Protein AF-A0A396L0U6-F1 (afdb_monomer_lite)

Structure (mmCIF, N/CA/C/O backbone):
data_AF-A0A396L0U6-F1
#
_entry.id   AF-A0A396L0U6-F1
#
loop_
_atom_site.group_PDB
_atom_site.id
_atom_site.type_symbol
_atom_site.label_atom_id
_atom_site.label_alt_id
_atom_site.label_comp_id
_atom_site.label_asym_id
_atom_site.label_entity_id
_atom_site.label_seq_id
_atom_site.pdbx_PDB_ins_code
_atom_site.Cartn_x
_atom_site.Cartn_y
_atom_site.Cartn_z
_atom_site.occupancy
_atom_site.B_iso_or_equiv
_atom_site.auth_seq_id
_atom_site.auth_comp_id
_at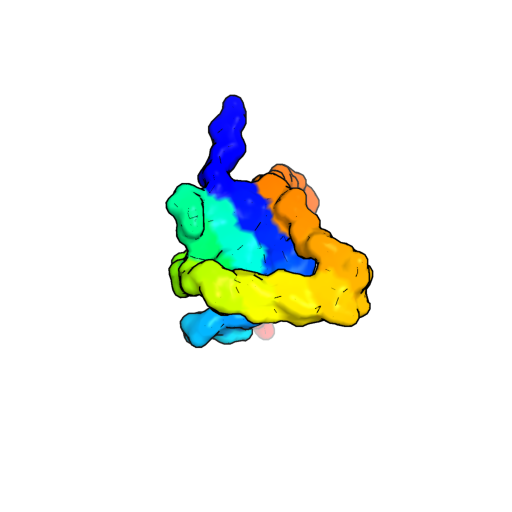om_site.auth_asym_id
_atom_site.auth_atom_id
_atom_site.pdbx_PDB_model_num
ATOM 1 N N . MET A 1 1 ? 1.969 15.111 -17.770 1.00 41.44 1 MET A N 1
ATOM 2 C CA . MET A 1 1 ? 2.712 14.321 -16.766 1.00 41.44 1 MET A CA 1
ATOM 3 C C . MET A 1 1 ? 1.728 13.334 -16.169 1.00 41.44 1 MET A C 1
ATOM 5 O O . MET A 1 1 ? 0.912 13.731 -15.354 1.00 41.44 1 MET A O 1
ATOM 9 N N . THR A 1 2 ? 1.694 12.105 -16.682 1.00 42.88 2 THR A N 1
ATOM 10 C CA . THR A 1 2 ? 0.790 11.061 -16.189 1.00 42.88 2 THR A CA 1
ATOM 11 C C . THR A 1 2 ? 1.269 10.634 -14.812 1.00 42.88 2 THR A C 1
ATOM 13 O O . THR A 1 2 ? 2.247 9.893 -14.692 1.00 42.88 2 THR A O 1
ATOM 16 N N . ASP A 1 3 ? 0.619 11.156 -13.777 1.00 55.00 3 ASP A N 1
ATOM 17 C CA . ASP A 1 3 ? 0.724 10.609 -12.433 1.00 55.00 3 ASP A CA 1
ATOM 18 C C . ASP A 1 3 ? 0.433 9.109 -12.557 1.00 55.00 3 ASP A C 1
ATOM 20 O O . ASP A 1 3 ? -0.575 8.716 -13.138 1.00 55.00 3 ASP A O 1
ATOM 24 N N . SER A 1 4 ? 1.372 8.259 -12.157 1.00 63.97 4 SER A N 1
ATOM 25 C CA . SER A 1 4 ? 1.436 6.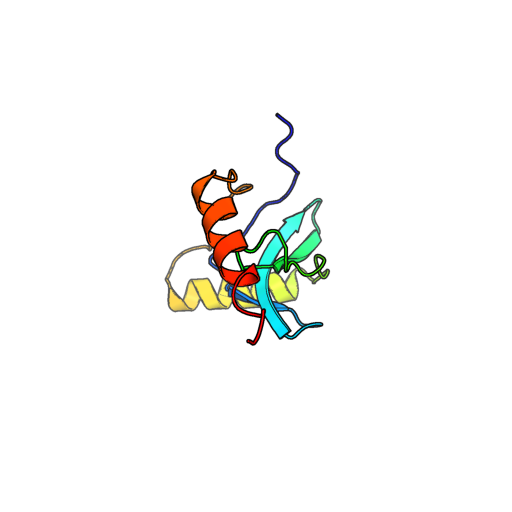839 -12.558 1.00 63.97 4 SER A CA 1
ATOM 26 C C . SER A 1 4 ? 0.289 5.931 -12.056 1.00 63.97 4 SER A C 1
ATOM 28 O O . SER A 1 4 ? 0.415 4.707 -12.073 1.00 63.97 4 SER A O 1
ATOM 30 N N . GLY A 1 5 ? -0.805 6.516 -11.561 1.00 82.88 5 GLY A N 1
ATOM 31 C CA . GLY A 1 5 ? -1.964 5.834 -10.984 1.00 82.88 5 GLY A CA 1
ATOM 32 C C . GLY A 1 5 ? -1.734 5.289 -9.572 1.00 82.88 5 GLY A C 1
ATOM 33 O O . GLY A 1 5 ? -2.662 4.753 -8.971 1.00 82.88 5 GLY A O 1
ATOM 34 N N . TRP A 1 6 ? -0.517 5.415 -9.036 1.00 89.81 6 TRP A N 1
ATOM 35 C CA . TRP A 1 6 ? -0.161 4.930 -7.707 1.00 89.81 6 TRP A CA 1
ATOM 36 C C . TRP A 1 6 ? -0.492 5.950 -6.613 1.00 89.81 6 TRP A C 1
ATOM 38 O O . TRP A 1 6 ? 0.001 7.076 -6.604 1.00 89.81 6 TRP A O 1
ATOM 48 N N . LEU A 1 7 ? -1.285 5.506 -5.642 1.00 92.12 7 LEU A N 1
ATOM 49 C CA . LEU A 1 7 ? -1.586 6.202 -4.397 1.00 92.12 7 LEU A CA 1
ATOM 50 C C . LEU A 1 7 ? -0.839 5.497 -3.265 1.00 92.12 7 LEU A C 1
ATOM 52 O O . LEU A 1 7 ? -1.199 4.387 -2.876 1.00 92.12 7 LEU A O 1
ATOM 56 N N . HIS A 1 8 ? 0.222 6.108 -2.748 1.00 92.69 8 HIS A N 1
ATOM 57 C CA . HIS A 1 8 ? 1.049 5.511 -1.702 1.00 92.69 8 HIS A CA 1
ATOM 58 C C . HIS A 1 8 ? 0.585 5.933 -0.308 1.00 92.69 8 HIS A C 1
ATOM 60 O O . HIS A 1 8 ? 0.468 7.124 -0.023 1.00 92.69 8 HIS A O 1
ATOM 66 N N . TYR A 1 9 ? 0.430 4.960 0.586 1.00 93.75 9 TYR A N 1
ATOM 67 C CA . TYR A 1 9 ? 0.162 5.157 2.008 1.00 93.75 9 TYR A CA 1
ATOM 68 C C . TYR A 1 9 ? 1.446 4.853 2.787 1.00 93.75 9 TYR A C 1
ATOM 70 O O . TYR A 1 9 ? 1.587 3.792 3.389 1.00 93.75 9 TYR A O 1
ATOM 78 N N . ARG A 1 10 ? 2.435 5.752 2.703 1.00 91.56 10 ARG A N 1
ATOM 79 C CA . ARG A 1 10 ? 3.793 5.516 3.238 1.00 91.56 10 ARG A CA 1
ATOM 80 C C . ARG A 1 10 ? 3.830 5.327 4.751 1.00 91.56 10 ARG A C 1
ATOM 82 O O . ARG A 1 10 ? 4.732 4.664 5.246 1.00 91.56 10 ARG A O 1
ATOM 89 N N . ASP A 1 11 ? 2.847 5.869 5.456 1.00 92.12 11 ASP A N 1
ATOM 90 C CA . ASP A 1 11 ? 2.721 5.702 6.901 1.00 92.12 11 ASP A CA 1
ATOM 91 C C . ASP A 1 11 ? 2.264 4.284 7.286 1.00 92.12 11 ASP A C 1
ATOM 93 O O . ASP A 1 11 ? 2.500 3.827 8.401 1.00 92.12 11 ASP A O 1
ATOM 97 N N . LEU A 1 12 ? 1.666 3.540 6.345 1.00 94.94 12 LEU A N 1
ATOM 98 C CA . LEU A 1 12 ? 1.282 2.141 6.535 1.00 94.94 12 LEU A CA 1
ATOM 99 C C . LEU A 1 12 ? 2.485 1.222 6.302 1.00 94.94 12 LEU A C 1
ATOM 101 O O . LEU A 1 12 ? 2.535 0.462 5.329 1.00 94.94 12 LEU A O 1
ATOM 105 N N . LYS A 1 13 ? 3.466 1.327 7.203 1.00 92.88 13 LYS A N 1
ATOM 106 C CA . LYS A 1 13 ? 4.682 0.508 7.216 1.00 92.88 13 LYS A CA 1
ATOM 107 C C . LYS A 1 13 ? 4.356 -0.953 7.516 1.00 92.88 13 LYS A C 1
ATOM 109 O O . LYS A 1 13 ? 3.513 -1.280 8.348 1.00 92.88 13 LYS A O 1
ATOM 114 N N . SER A 1 14 ? 5.039 -1.849 6.820 1.00 91.88 14 SER A N 1
ATOM 115 C CA . SER A 1 14 ? 4.818 -3.290 6.873 1.00 91.88 14 SER A CA 1
ATOM 116 C C . SER A 1 14 ? 6.062 -4.051 6.393 1.00 91.88 14 SER A C 1
ATOM 118 O O . SER A 1 14 ? 7.132 -3.480 6.174 1.00 91.88 14 SER A O 1
ATOM 120 N N . ARG A 1 15 ? 5.917 -5.365 6.204 1.00 93.06 15 ARG A N 1
ATOM 121 C CA . ARG A 1 15 ? 6.887 -6.193 5.486 1.00 93.06 15 ARG A CA 1
ATOM 122 C C . ARG A 1 15 ? 6.200 -6.901 4.333 1.00 93.06 15 ARG A C 1
ATOM 124 O O . ARG A 1 15 ? 5.089 -7.405 4.493 1.00 93.06 15 ARG A O 1
ATOM 131 N N . CYS A 1 16 ? 6.890 -7.000 3.200 1.00 93.00 16 CYS A N 1
ATOM 132 C CA . CYS A 1 16 ? 6.408 -7.755 2.054 1.00 93.00 16 CYS A CA 1
ATOM 133 C C . CYS A 1 16 ? 6.135 -9.211 2.476 1.00 93.00 16 CYS A C 1
ATOM 135 O O . CYS A 1 16 ? 7.037 -9.873 3.005 1.00 93.00 16 CYS A O 1
ATOM 137 N N . PRO A 1 17 ? 4.929 -9.757 2.243 1.00 92.69 17 PRO A N 1
ATOM 138 C CA . PRO A 1 17 ? 4.596 -11.106 2.693 1.00 92.69 17 PRO A CA 1
ATOM 139 C C . PRO A 1 17 ? 5.439 -12.180 1.990 1.00 92.69 17 PRO A C 1
ATOM 141 O O . PRO A 1 17 ? 5.628 -13.257 2.557 1.00 92.69 17 PRO A O 1
ATOM 144 N N . THR A 1 18 ? 5.994 -11.874 0.814 1.00 93.38 18 THR A N 1
ATOM 145 C CA . THR A 1 18 ? 6.809 -12.786 0.004 1.00 93.38 18 THR A CA 1
ATOM 146 C C . THR A 1 18 ? 8.287 -12.745 0.392 1.00 93.38 18 THR A C 1
ATOM 148 O O . THR A 1 18 ? 8.830 -13.760 0.811 1.00 93.38 18 THR A O 1
ATOM 151 N N . CYS A 1 19 ? 8.947 -11.585 0.297 1.00 91.75 19 CYS A N 1
ATOM 152 C CA . CYS A 1 19 ? 10.398 -11.478 0.518 1.00 91.75 19 CYS A CA 1
ATOM 153 C C . CYS A 1 19 ? 10.792 -10.967 1.913 1.00 91.75 19 CYS A C 1
ATOM 155 O O . CYS A 1 19 ? 11.979 -10.864 2.208 1.00 91.75 19 CYS A O 1
ATOM 157 N N . LYS A 1 20 ? 9.817 -10.622 2.765 1.00 92.00 20 LYS A N 1
ATOM 158 C CA . LYS A 1 20 ? 9.993 -10.118 4.144 1.00 92.00 20 LYS A CA 1
ATOM 159 C C . LYS A 1 20 ? 10.759 -8.794 4.285 1.00 92.00 20 LYS A C 1
ATOM 161 O O . LYS A 1 20 ? 10.964 -8.342 5.417 1.00 92.00 20 LYS A O 1
ATOM 166 N N . ARG A 1 21 ? 11.141 -8.155 3.174 1.00 90.44 21 ARG A N 1
ATOM 167 C CA . ARG A 1 21 ? 11.748 -6.815 3.146 1.00 90.44 21 ARG A CA 1
ATOM 168 C C . ARG A 1 21 ? 10.760 -5.735 3.605 1.00 90.44 21 ARG A C 1
ATOM 170 O O . ARG A 1 21 ? 9.549 -5.987 3.543 1.00 90.44 21 ARG A O 1
ATOM 177 N N . PRO A 1 22 ? 11.250 -4.576 4.080 1.00 91.88 22 PRO A N 1
ATOM 178 C CA . PRO A 1 22 ? 10.401 -3.431 4.392 1.00 91.88 22 PRO A CA 1
ATOM 179 C C . PRO A 1 22 ? 9.500 -3.061 3.214 1.00 91.88 22 PRO A C 1
ATOM 181 O O . PRO A 1 22 ? 9.929 -3.070 2.063 1.00 91.88 22 PRO A O 1
ATOM 184 N N . ALA A 1 23 ? 8.234 -2.789 3.509 1.00 94.25 23 ALA A N 1
ATOM 185 C CA . ALA A 1 23 ? 7.234 -2.460 2.505 1.00 94.25 23 ALA A CA 1
ATOM 186 C C . ALA A 1 23 ? 6.196 -1.486 3.066 1.00 94.25 23 ALA A C 1
ATOM 188 O O . ALA A 1 23 ? 5.939 -1.469 4.270 1.00 94.25 23 ALA A O 1
ATOM 189 N N . HIS A 1 24 ? 5.524 -0.741 2.197 1.00 94.56 24 HIS A N 1
ATOM 190 C CA . HIS A 1 24 ? 4.325 0.025 2.539 1.00 94.56 24 HIS A CA 1
ATOM 191 C C . HIS A 1 24 ? 3.172 -0.325 1.611 1.00 94.56 24 HIS A C 1
ATOM 193 O O . HIS A 1 24 ? 3.351 -0.947 0.560 1.00 94.56 24 HIS A O 1
ATOM 199 N N . ILE A 1 25 ? 1.961 0.062 2.006 1.00 95.38 25 ILE A N 1
ATOM 200 C CA . ILE A 1 25 ? 0.781 -0.179 1.177 1.00 95.38 25 ILE A CA 1
ATOM 201 C C . ILE A 1 25 ? 0.645 0.924 0.127 1.00 95.38 25 ILE A C 1
ATOM 203 O O . ILE A 1 25 ? 0.748 2.118 0.415 1.00 95.38 25 ILE A O 1
ATOM 207 N N . ALA A 1 26 ? 0.364 0.527 -1.108 1.00 94.75 26 ALA A N 1
ATOM 208 C CA . ALA A 1 26 ? -0.041 1.423 -2.179 1.00 94.75 26 ALA A CA 1
ATOM 209 C C . ALA A 1 26 ? -1.300 0.900 -2.872 1.00 94.75 26 ALA A C 1
ATOM 211 O O . ALA A 1 26 ? -1.580 -0.297 -2.861 1.00 94.75 26 ALA A O 1
ATOM 212 N N . LYS A 1 27 ? -2.058 1.799 -3.494 1.00 94.31 27 LYS A N 1
ATOM 213 C CA . LYS A 1 27 ? -3.227 1.473 -4.308 1.00 94.31 27 LYS A CA 1
ATOM 214 C C . LYS A 1 27 ? -2.985 1.895 -5.748 1.00 94.31 27 LYS A C 1
ATOM 216 O O . LYS A 1 27 ? -2.473 2.983 -5.991 1.00 94.31 27 LYS A O 1
ATOM 221 N N . ARG A 1 28 ? -3.391 1.051 -6.689 1.00 92.25 28 ARG A N 1
ATOM 222 C CA . ARG A 1 28 ? -3.421 1.359 -8.117 1.00 92.25 28 ARG A CA 1
ATOM 223 C C . ARG A 1 28 ? -4.599 0.655 -8.766 1.00 92.25 28 ARG A C 1
ATOM 225 O O . ARG A 1 28 ? -4.822 -0.525 -8.503 1.00 92.25 28 ARG A O 1
ATOM 232 N N . ASP A 1 29 ? -5.345 1.388 -9.588 1.00 90.81 29 ASP A N 1
ATOM 233 C CA . ASP A 1 29 ? -6.471 0.859 -10.368 1.00 90.81 29 ASP A CA 1
ATOM 234 C C . ASP A 1 29 ? -7.468 0.070 -9.492 1.00 90.81 29 ASP A C 1
ATOM 236 O O . ASP A 1 29 ? -7.865 -1.051 -9.794 1.00 90.81 29 ASP A O 1
ATOM 240 N N . GLY A 1 30 ? -7.800 0.618 -8.316 1.00 91.19 30 GLY A N 1
ATOM 241 C CA . GLY A 1 30 ? -8.706 -0.022 -7.353 1.00 91.19 30 GLY A CA 1
ATOM 242 C C . GLY A 1 30 ? -8.090 -1.142 -6.501 1.00 91.19 30 GLY A C 1
ATOM 243 O O . GLY A 1 30 ? -8.669 -1.486 -5.477 1.00 91.19 30 GLY A O 1
ATOM 244 N N . THR A 1 31 ? -6.909 -1.656 -6.853 1.00 94.44 31 THR A N 1
ATOM 245 C CA . THR A 1 31 ? -6.245 -2.784 -6.175 1.00 94.44 31 THR A CA 1
ATOM 246 C C . THR A 1 31 ? -5.160 -2.304 -5.211 1.00 94.44 31 THR A C 1
ATOM 248 O O . THR A 1 31 ? -4.448 -1.343 -5.506 1.00 94.44 31 THR A O 1
ATOM 251 N N . PHE A 1 32 ? -5.004 -2.981 -4.071 1.00 95.88 32 PHE A N 1
ATOM 252 C CA . PHE A 1 32 ? -3.953 -2.692 -3.093 1.00 95.88 32 PHE A CA 1
ATOM 253 C C . PHE A 1 32 ? -2.732 -3.590 -3.288 1.00 95.88 32 PHE A C 1
ATOM 255 O O . PHE A 1 32 ? -2.839 -4.734 -3.734 1.00 95.88 32 PHE A O 1
ATOM 262 N N . TYR A 1 33 ? -1.565 -3.072 -2.921 1.00 95.88 33 TYR A N 1
ATOM 263 C CA . TYR A 1 33 ? -0.282 -3.741 -3.065 1.00 95.88 33 TYR A CA 1
ATOM 264 C C . TYR A 1 33 ? 0.625 -3.443 -1.875 1.00 95.88 33 TYR A C 1
ATOM 266 O O . TYR A 1 33 ? 0.633 -2.321 -1.373 1.00 95.88 33 TYR A O 1
ATOM 274 N N . PHE A 1 34 ? 1.450 -4.414 -1.495 1.00 95.31 34 PHE A N 1
ATOM 275 C CA . PHE A 1 34 ? 2.691 -4.162 -0.773 1.00 95.31 34 PHE A CA 1
ATOM 276 C C . PHE A 1 34 ? 3.759 -3.758 -1.786 1.00 95.31 34 PHE A C 1
ATOM 278 O O . PHE A 1 34 ? 4.058 -4.521 -2.711 1.00 95.31 34 PHE A O 1
ATOM 285 N N . VAL A 1 35 ? 4.318 -2.566 -1.627 1.00 92.94 35 VAL A N 1
ATOM 286 C CA . VAL A 1 35 ? 5.389 -2.030 -2.470 1.00 92.94 35 VAL A CA 1
ATOM 287 C C . VAL A 1 35 ? 6.622 -1.759 -1.627 1.00 92.94 35 VAL A C 1
ATOM 289 O O . VAL A 1 35 ? 6.512 -1.591 -0.415 1.00 92.94 35 VAL A O 1
ATOM 292 N N . ASP A 1 36 ? 7.777 -1.731 -2.280 1.00 90.06 36 ASP A N 1
ATOM 293 C CA . ASP A 1 36 ? 9.044 -1.516 -1.595 1.00 90.06 36 ASP A CA 1
ATOM 294 C C . ASP A 1 36 ? 9.065 -0.160 -0.884 1.00 90.06 36 ASP A C 1
ATOM 296 O O . ASP A 1 36 ? 8.708 0.868 -1.474 1.00 90.06 36 ASP A O 1
ATOM 300 N N . ASP A 1 37 ? 9.458 -0.186 0.385 1.00 85.62 37 ASP A N 1
ATOM 301 C CA . ASP A 1 37 ? 9.557 1.001 1.232 1.00 85.62 37 ASP A CA 1
ATOM 302 C C . ASP A 1 37 ? 10.982 1.564 1.265 1.00 85.62 37 ASP A C 1
ATOM 304 O O . ASP A 1 37 ? 11.184 2.730 1.615 1.00 85.62 37 ASP A O 1
ATOM 308 N N . GLU A 1 38 ? 11.977 0.765 0.861 1.00 74.50 38 GLU A N 1
ATOM 309 C CA . GLU A 1 38 ? 13.352 1.223 0.764 1.00 74.50 38 GLU A CA 1
ATOM 310 C C . GLU A 1 38 ? 13.564 2.011 -0.524 1.00 74.50 38 GLU A C 1
ATOM 312 O O . GLU A 1 38 ? 13.246 1.603 -1.646 1.00 74.50 38 GLU A O 1
ATOM 317 N N . TYR A 1 39 ? 14.176 3.180 -0.364 1.00 65.38 39 TYR A N 1
ATOM 318 C CA . TYR A 1 39 ? 14.537 4.033 -1.479 1.00 65.38 39 TYR A CA 1
ATOM 319 C C . TYR A 1 39 ? 15.861 3.588 -2.103 1.00 65.38 39 TYR A C 1
ATOM 321 O O . TYR A 1 39 ? 16.808 4.355 -2.233 1.00 65.38 39 TYR A O 1
ATOM 329 N N . ASN A 1 40 ? 15.941 2.321 -2.489 1.00 65.69 40 ASN A N 1
ATOM 330 C CA . ASN A 1 40 ? 17.050 1.813 -3.272 1.00 65.69 40 ASN A CA 1
ATOM 331 C C . ASN A 1 40 ? 16.549 1.549 -4.699 1.00 65.69 40 ASN A C 1
ATOM 333 O O . ASN A 1 40 ? 15.715 0.667 -4.900 1.00 65.69 40 ASN A O 1
ATOM 337 N N . PRO A 1 41 ? 16.993 2.305 -5.720 1.00 64.25 41 PRO A N 1
ATOM 338 C CA . PRO A 1 41 ? 16.580 2.043 -7.097 1.00 64.25 41 PRO A CA 1
ATOM 339 C C . PRO A 1 41 ? 17.074 0.686 -7.627 1.00 64.25 41 PRO A C 1
ATOM 341 O O . PRO A 1 41 ? 16.485 0.172 -8.574 1.00 64.25 41 PRO A O 1
ATOM 344 N N . PHE A 1 42 ? 18.096 0.093 -7.006 1.00 64.62 42 PHE A N 1
ATOM 345 C CA . PHE A 1 42 ? 18.735 -1.151 -7.442 1.00 64.62 42 PHE A CA 1
ATOM 346 C C . PHE A 1 42 ? 18.213 -2.398 -6.724 1.00 64.62 42 PHE A C 1
ATOM 348 O O . PHE A 1 42 ? 18.381 -3.511 -7.216 1.00 64.62 42 PHE A O 1
ATOM 355 N N . VAL A 1 43 ? 17.569 -2.232 -5.568 1.00 65.94 43 VAL A N 1
ATOM 356 C CA . VAL A 1 43 ? 17.101 -3.343 -4.729 1.00 65.94 43 VAL A CA 1
ATOM 357 C C . VAL A 1 43 ? 15.622 -3.136 -4.432 1.00 65.94 43 VAL A C 1
ATOM 359 O O . VAL A 1 43 ? 15.251 -2.794 -3.319 1.00 65.94 43 VAL A O 1
ATOM 362 N N . ARG A 1 44 ? 14.777 -3.320 -5.457 1.00 79.25 44 ARG A N 1
ATOM 363 C CA . ARG A 1 44 ? 13.314 -3.241 -5.329 1.00 79.25 44 ARG A CA 1
ATOM 364 C C . ARG A 1 44 ? 12.670 -4.610 -5.459 1.00 79.25 44 ARG A C 1
ATOM 366 O O . ARG A 1 44 ? 13.027 -5.379 -6.352 1.00 79.25 44 ARG A O 1
ATOM 373 N N . HIS A 1 45 ? 11.685 -4.911 -4.621 1.00 86.31 45 HIS A N 1
ATOM 374 C CA . HIS A 1 45 ? 10.784 -6.033 -4.865 1.00 86.31 45 HIS A CA 1
ATOM 375 C C . HIS A 1 45 ? 9.610 -5.632 -5.772 1.00 86.31 45 HIS A C 1
ATOM 377 O O . HIS A 1 45 ? 9.164 -4.484 -5.792 1.00 86.31 45 HIS A O 1
ATOM 383 N N . ALA A 1 46 ? 9.084 -6.602 -6.526 1.00 89.81 46 ALA A N 1
ATOM 384 C CA . ALA A 1 46 ? 7.879 -6.392 -7.324 1.00 89.81 46 ALA A CA 1
ATOM 385 C C . ALA A 1 46 ? 6.664 -6.116 -6.410 1.00 89.81 46 ALA A C 1
ATOM 387 O O . ALA A 1 46 ? 6.589 -6.705 -5.324 1.00 89.81 46 ALA A O 1
ATOM 388 N N . PRO A 1 47 ? 5.703 -5.265 -6.822 1.00 92.38 47 PRO A N 1
ATOM 389 C CA . PRO A 1 47 ? 4.468 -5.055 -6.072 1.00 92.38 47 PRO A CA 1
ATOM 390 C C . PRO A 1 47 ? 3.723 -6.372 -5.840 1.00 92.38 47 PRO A C 1
ATOM 392 O O . PRO A 1 47 ? 3.447 -7.109 -6.787 1.00 92.38 47 PRO A O 1
ATOM 395 N N . VAL A 1 48 ? 3.355 -6.652 -4.592 1.00 95.75 48 VAL A N 1
ATOM 396 C CA . VAL A 1 48 ? 2.607 -7.863 -4.229 1.00 95.75 48 VAL A CA 1
ATOM 397 C C . VAL A 1 48 ? 1.161 -7.488 -3.948 1.00 95.75 48 VAL A C 1
ATOM 399 O O . VAL A 1 48 ? 0.903 -6.701 -3.041 1.00 95.75 48 VAL A O 1
ATOM 402 N N . LYS A 1 49 ? 0.221 -8.035 -4.726 1.00 96.69 49 LYS A N 1
ATOM 403 C CA . LYS A 1 49 ? -1.218 -7.772 -4.564 1.00 96.69 49 LYS A CA 1
ATOM 404 C C . LYS A 1 49 ? -1.697 -8.140 -3.163 1.00 96.69 49 LYS A C 1
ATOM 406 O O . LYS A 1 49 ? -1.269 -9.141 -2.595 1.00 96.69 49 LYS A O 1
ATOM 411 N N . THR A 1 50 ? -2.625 -7.349 -2.645 1.00 95.44 50 THR A N 1
ATOM 412 C CA . THR A 1 50 ? -3.307 -7.605 -1.379 1.00 95.44 50 THR A CA 1
ATOM 413 C C . THR A 1 50 ? -4.776 -7.190 -1.449 1.00 95.44 50 THR A C 1
ATOM 415 O O . THR A 1 50 ? -5.216 -6.570 -2.421 1.00 95.44 50 THR A O 1
ATOM 418 N N . THR A 1 51 ? -5.550 -7.566 -0.434 1.00 95.81 51 THR A N 1
ATOM 419 C CA . THR A 1 51 ? -6.987 -7.288 -0.350 1.00 95.81 51 THR A CA 1
ATOM 420 C C . THR A 1 51 ? -7.266 -5.962 0.357 1.00 95.81 51 THR A C 1
ATOM 422 O O . THR A 1 51 ? -6.431 -5.423 1.089 1.00 95.81 51 THR A O 1
ATOM 425 N N . GLU A 1 52 ? -8.476 -5.433 0.163 1.00 96.25 52 GLU A N 1
ATOM 426 C CA . GLU A 1 52 ? -8.941 -4.255 0.899 1.00 96.25 52 GLU A CA 1
ATOM 427 C C . GLU A 1 52 ? -9.015 -4.512 2.413 1.00 96.25 52 GLU A C 1
ATOM 429 O O . GLU A 1 52 ? -8.728 -3.616 3.201 1.00 96.25 52 GLU A O 1
ATOM 434 N N . GLU A 1 53 ? -9.343 -5.732 2.841 1.00 97.19 53 GLU A N 1
ATOM 435 C CA . GLU A 1 53 ? -9.397 -6.102 4.261 1.00 97.19 53 GLU A CA 1
ATOM 436 C C . GLU A 1 53 ? -8.030 -5.967 4.933 1.00 97.19 53 GLU A C 1
ATOM 438 O O . GLU A 1 53 ? -7.925 -5.410 6.026 1.00 97.19 53 GLU A O 1
ATOM 443 N N . VAL A 1 54 ? -6.968 -6.405 4.248 1.00 95.75 54 VAL A N 1
ATOM 444 C CA . VAL A 1 54 ? -5.594 -6.228 4.726 1.00 95.75 54 VAL A CA 1
ATOM 445 C C . VAL A 1 54 ? -5.251 -4.743 4.797 1.00 95.75 54 VAL A C 1
ATOM 447 O O . VAL A 1 54 ? -4.738 -4.290 5.815 1.00 95.75 54 VAL A O 1
ATOM 450 N N . PHE A 1 55 ? -5.591 -3.949 3.777 1.00 95.94 55 PHE A N 1
ATOM 451 C CA . PHE A 1 55 ? -5.418 -2.494 3.852 1.00 95.94 55 PHE A CA 1
ATOM 452 C C . PHE A 1 55 ? -6.146 -1.887 5.063 1.00 95.94 55 PHE A C 1
ATOM 454 O O . PHE A 1 55 ? -5.539 -1.135 5.827 1.00 95.94 55 PHE A O 1
ATOM 461 N N . ARG A 1 56 ? -7.416 -2.248 5.286 1.00 96.69 56 ARG A N 1
ATOM 462 C CA . ARG A 1 56 ? -8.215 -1.768 6.423 1.00 96.69 56 ARG A CA 1
ATOM 463 C C . ARG A 1 56 ? -7.599 -2.170 7.757 1.00 96.69 56 ARG A C 1
ATOM 465 O O . ARG A 1 56 ? -7.625 -1.365 8.680 1.00 96.69 56 ARG A O 1
ATOM 472 N N . PHE A 1 57 ? -7.012 -3.362 7.868 1.00 96.81 57 PHE A N 1
ATOM 473 C CA . PHE A 1 57 ? -6.291 -3.777 9.072 1.00 96.81 57 PHE A CA 1
ATOM 474 C C . PHE A 1 57 ? -5.161 -2.795 9.418 1.00 96.81 57 PHE A C 1
ATOM 476 O O . PHE A 1 57 ? -5.116 -2.288 10.541 1.00 96.81 57 PHE A O 1
ATOM 483 N N . PHE A 1 58 ? -4.309 -2.457 8.445 1.00 96.31 58 PHE A N 1
ATOM 484 C CA . PHE A 1 58 ? -3.219 -1.496 8.645 1.00 96.31 58 PHE A CA 1
ATOM 485 C C . PHE A 1 58 ? -3.732 -0.074 8.893 1.00 96.31 58 PHE A C 1
ATOM 487 O O . PHE A 1 58 ? -3.289 0.572 9.839 1.00 96.31 58 PHE A O 1
ATOM 494 N N . ALA A 1 59 ? -4.702 0.399 8.107 1.00 96.69 59 ALA A N 1
ATOM 495 C CA . ALA A 1 59 ? -5.283 1.729 8.281 1.00 96.69 59 ALA A CA 1
ATOM 496 C C . ALA A 1 59 ? -5.952 1.885 9.657 1.00 96.69 59 ALA A C 1
ATOM 498 O O . ALA A 1 59 ? -5.771 2.893 10.330 1.00 96.69 59 ALA A O 1
ATOM 499 N N . ASN A 1 60 ? -6.675 0.867 10.130 1.00 97.38 60 ASN A N 1
ATOM 500 C CA . ASN A 1 60 ? -7.263 0.855 11.471 1.00 97.38 60 ASN A CA 1
ATOM 501 C C . ASN A 1 60 ? -6.197 0.809 12.568 1.00 97.38 60 ASN A C 1
ATOM 503 O O . ASN A 1 60 ? -6.381 1.421 13.617 1.00 97.38 60 ASN A O 1
ATOM 507 N N . GLY A 1 61 ? -5.101 0.074 12.354 1.00 96.50 61 GLY A N 1
ATOM 508 C CA . GLY A 1 61 ? -3.931 0.102 13.232 1.00 96.50 61 GLY A CA 1
ATOM 509 C C . GLY A 1 61 ? -3.37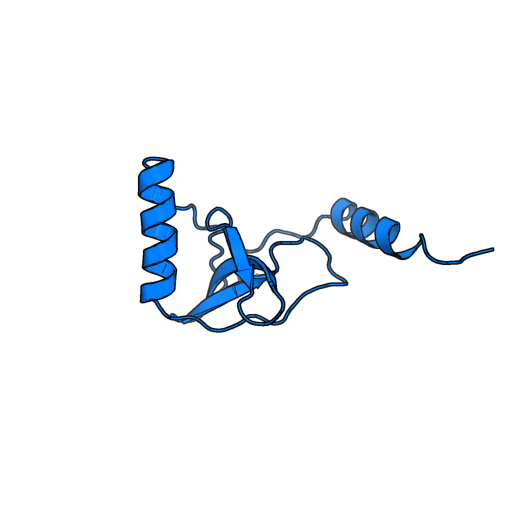9 1.517 13.373 1.00 96.50 61 GLY A C 1
ATOM 510 O O . GLY A 1 61 ? -3.379 2.057 14.474 1.00 96.50 61 GLY A O 1
ATOM 511 N N . TYR A 1 62 ? -3.048 2.145 12.245 1.00 96.75 62 TYR A N 1
ATOM 512 C CA . TYR A 1 62 ? -2.522 3.506 12.190 1.00 96.75 62 TYR A CA 1
ATOM 513 C C . TYR A 1 62 ? -3.453 4.525 12.860 1.00 96.75 62 TYR A C 1
ATOM 515 O O . TYR A 1 62 ? -3.019 5.314 13.692 1.00 96.75 62 TYR A O 1
ATOM 523 N N . ARG A 1 63 ? -4.761 4.473 12.576 1.00 96.88 63 ARG A N 1
ATOM 524 C CA . ARG A 1 63 ? -5.745 5.381 13.191 1.00 96.88 63 ARG A CA 1
ATOM 525 C C . ARG A 1 63 ? -5.824 5.244 14.703 1.00 96.88 63 ARG A C 1
ATOM 527 O O . ARG A 1 63 ? -5.978 6.246 15.391 1.00 96.88 63 ARG A O 1
ATOM 534 N N . ARG A 1 64 ? -5.735 4.017 15.222 1.00 97.31 64 ARG A N 1
ATOM 535 C CA . ARG A 1 64 ? -5.733 3.775 16.671 1.00 97.31 64 ARG A CA 1
ATOM 536 C C . ARG A 1 64 ? -4.474 4.319 17.336 1.00 97.31 64 ARG A C 1
ATOM 538 O O . ARG A 1 64 ? -4.565 4.809 18.452 1.00 97.31 64 ARG A O 1
ATOM 545 N N . GLU A 1 65 ? -3.334 4.234 16.659 1.00 97.31 65 GLU A N 1
ATOM 546 C CA . GLU A 1 65 ? -2.047 4.695 17.186 1.00 97.31 65 GLU A CA 1
ATOM 547 C C . GLU A 1 65 ? -1.874 6.217 17.081 1.00 97.31 65 GLU A C 1
ATOM 549 O O . GLU A 1 65 ? -1.390 6.852 18.014 1.00 97.31 65 GLU A O 1
ATOM 554 N N . HIS A 1 66 ? -2.306 6.819 15.971 1.00 96.06 66 HIS A N 1
ATOM 555 C CA . HIS A 1 66 ? -2.001 8.213 15.636 1.00 96.06 66 HIS A CA 1
ATOM 556 C C . HIS A 1 66 ? -3.217 9.147 15.638 1.00 96.06 66 HIS A C 1
ATOM 558 O O . HIS A 1 66 ? -3.066 10.344 15.398 1.00 96.06 66 HIS A O 1
ATOM 564 N N . GLY A 1 67 ? -4.432 8.632 15.853 1.00 96.50 67 GLY A N 1
ATOM 565 C CA . GLY A 1 67 ? -5.665 9.428 15.897 1.00 96.50 67 GLY A CA 1
ATOM 566 C C . GLY A 1 67 ? -6.053 10.096 14.572 1.00 96.50 67 GLY A C 1
ATOM 567 O O . GLY A 1 67 ? -6.932 10.954 14.555 1.00 96.50 67 GLY A O 1
ATOM 568 N N . THR A 1 68 ? -5.402 9.737 13.462 1.00 95.19 68 THR A N 1
ATOM 569 C CA . THR A 1 68 ? -5.577 10.370 12.146 1.00 95.19 68 THR A CA 1
ATOM 570 C C . THR A 1 68 ? -5.553 9.336 11.024 1.00 95.19 68 THR A C 1
ATOM 572 O O . THR A 1 68 ? -5.033 8.233 11.187 1.00 95.19 68 THR A O 1
ATOM 575 N N . GLU A 1 69 ? -6.146 9.680 9.878 1.00 94.31 69 GLU A N 1
ATOM 576 C CA . GLU A 1 69 ? -6.108 8.848 8.670 1.00 94.31 69 GLU A CA 1
ATOM 577 C C . GLU A 1 69 ? -4.692 8.813 8.064 1.00 94.31 69 GLU A C 1
ATOM 579 O O . GLU A 1 69 ? -4.016 9.847 8.044 1.00 94.31 69 GLU A O 1
ATOM 584 N N . PRO A 1 70 ? -4.243 7.668 7.513 1.00 93.19 70 PRO A N 1
ATOM 585 C CA . PRO A 1 70 ? -2.950 7.586 6.844 1.00 93.19 70 PRO A CA 1
ATOM 586 C C . PRO A 1 70 ? -2.921 8.489 5.612 1.00 93.19 70 PRO A C 1
ATOM 588 O O . PRO A 1 70 ? -3.849 8.499 4.794 1.00 93.19 70 PRO A O 1
ATOM 591 N N . LYS A 1 71 ? -1.825 9.229 5.437 1.00 92.88 71 LYS A N 1
ATOM 592 C CA . LYS A 1 71 ? -1.727 10.201 4.354 1.00 92.88 71 LYS A CA 1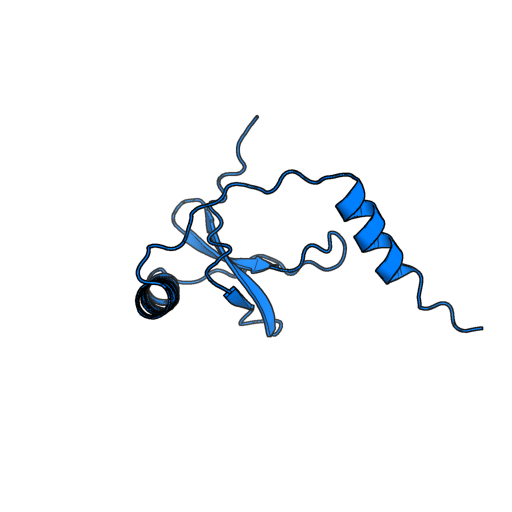
ATOM 593 C C . LYS A 1 71 ? -1.527 9.502 3.012 1.00 92.88 71 LYS A C 1
ATOM 595 O O . LYS A 1 71 ? -0.585 8.731 2.817 1.00 92.88 71 LYS A O 1
ATOM 600 N N . VAL A 1 72 ? -2.375 9.842 2.043 1.00 90.81 72 VAL A N 1
ATOM 601 C CA . VAL A 1 72 ? -2.133 9.491 0.641 1.00 90.81 72 VAL A CA 1
ATOM 602 C C . VAL A 1 72 ? -1.060 10.413 0.086 1.00 90.81 72 VAL A C 1
ATOM 604 O O . VAL A 1 72 ? -1.125 11.637 0.199 1.00 90.81 72 VAL A O 1
ATOM 607 N N . THR A 1 73 ? -0.065 9.813 -0.541 1.00 84.75 73 THR A N 1
ATOM 608 C CA . THR A 1 73 ? 1.053 10.505 -1.163 1.00 84.75 73 THR A CA 1
ATOM 609 C C . THR A 1 73 ? 1.215 10.004 -2.593 1.00 84.75 73 THR A C 1
ATOM 611 O O . THR A 1 73 ? 1.019 8.821 -2.869 1.00 84.75 73 THR A O 1
ATOM 614 N N . GLY A 1 74 ? 1.558 10.897 -3.519 1.00 76.19 74 GLY A N 1
ATOM 615 C CA . GLY A 1 74 ? 1.837 10.514 -4.902 1.00 76.19 74 GLY A CA 1
ATOM 616 C C . GLY A 1 74 ? 3.180 9.797 -5.046 1.00 76.19 74 GLY A C 1
ATOM 617 O O . GLY A 1 74 ? 3.860 9.451 -4.063 1.00 76.19 74 GLY A O 1
ATOM 618 N N . ASN A 1 75 ? 3.610 9.620 -6.289 1.00 73.44 75 ASN A N 1
ATOM 619 C CA . ASN A 1 75 ? 4.987 9.226 -6.551 1.00 73.44 75 ASN A CA 1
ATOM 620 C C . ASN A 1 75 ? 5.954 10.239 -5.943 1.00 73.44 75 ASN A C 1
ATOM 622 O O . ASN A 1 75 ? 5.805 11.448 -6.114 1.00 73.44 75 ASN A O 1
ATOM 626 N N . ARG A 1 76 ? 6.990 9.741 -5.263 1.00 66.81 76 ARG A N 1
ATOM 627 C CA . ARG A 1 76 ? 8.103 10.602 -4.866 1.00 66.81 76 ARG A CA 1
ATOM 628 C C . ARG A 1 76 ? 8.891 10.944 -6.130 1.00 66.81 76 ARG A C 1
ATOM 630 O O . ARG A 1 76 ? 9.219 10.050 -6.909 1.00 66.81 76 ARG A O 1
ATOM 637 N N . LYS A 1 77 ? 9.185 12.228 -6.337 1.00 67.19 77 LYS A N 1
ATOM 638 C CA . LYS A 1 77 ? 10.103 12.665 -7.391 1.00 67.19 77 LYS A CA 1
ATOM 639 C C . LYS A 1 77 ? 11.515 12.232 -6.990 1.00 67.19 77 LYS A C 1
ATOM 641 O O . LYS A 1 77 ? 11.956 12.585 -5.899 1.00 67.19 77 LYS A O 1
ATOM 646 N N . LEU A 1 78 ? 12.180 11.458 -7.847 1.00 62.19 78 LEU A N 1
ATOM 647 C CA . LEU A 1 78 ? 13.580 11.085 -7.649 1.00 62.19 78 LEU A CA 1
ATOM 648 C C . LEU A 1 78 ? 14.458 12.333 -7.666 1.00 62.19 78 LEU A C 1
ATOM 650 O O . LEU A 1 78 ? 14.448 13.068 -8.651 1.00 62.19 78 LEU A O 1
ATOM 654 N N . LEU A 1 79 ? 15.161 12.585 -6.560 1.00 67.50 79 LEU A N 1
ATOM 655 C CA . LEU A 1 79 ? 16.192 13.614 -6.478 1.00 67.50 79 LEU A CA 1
ATOM 656 C C . LEU A 1 79 ? 17.552 12.969 -6.765 1.00 67.50 79 LEU A C 1
ATOM 658 O O . LEU A 1 79 ? 17.779 11.809 -6.423 1.00 67.50 79 LEU A O 1
ATOM 662 N N . GLU A 1 80 ? 18.470 13.720 -7.373 1.00 66.50 80 GLU A N 1
ATOM 663 C CA . GLU A 1 80 ? 19.819 13.234 -7.711 1.00 66.50 80 GLU A CA 1
ATOM 664 C C . GLU A 1 80 ? 20.583 12.721 -6.482 1.00 66.50 80 GLU A C 1
ATOM 666 O O . GLU A 1 80 ? 21.293 11.720 -6.561 1.00 66.50 80 GLU A O 1
ATOM 671 N N . SER A 1 81 ? 20.371 13.345 -5.319 1.00 65.88 81 SER A N 1
ATOM 672 C CA . SER A 1 81 ? 20.965 12.919 -4.049 1.00 65.88 81 SER A CA 1
ATOM 673 C C . SER A 1 81 ? 20.562 11.501 -3.644 1.00 65.88 81 SER A C 1
ATOM 675 O O . SER A 1 81 ? 21.378 10.765 -3.090 1.00 65.88 81 SER A O 1
ATOM 677 N N . ASP A 1 82 ? 19.331 11.086 -3.948 1.00 62.03 82 ASP A N 1
ATOM 678 C CA . ASP A 1 82 ? 18.884 9.744 -3.610 1.00 62.03 82 ASP A CA 1
ATOM 679 C C . ASP A 1 82 ? 19.555 8.673 -4.501 1.00 62.03 82 ASP A C 1
ATOM 681 O O . ASP A 1 82 ? 19.799 7.549 -4.061 1.00 62.03 82 ASP A O 1
ATOM 685 N N . ILE A 1 83 ? 19.859 9.017 -5.760 1.00 63.62 83 ILE A N 1
ATOM 686 C CA . ILE A 1 83 ? 20.557 8.129 -6.704 1.00 63.62 83 ILE A CA 1
ATOM 687 C C . ILE A 1 83 ? 21.999 7.922 -6.232 1.00 63.62 83 ILE A C 1
ATOM 689 O O . ILE A 1 83 ? 22.468 6.788 -6.140 1.00 63.62 83 ILE A O 1
ATOM 693 N N . LEU A 1 84 ? 22.673 9.017 -5.869 1.00 65.06 84 LEU A N 1
ATOM 694 C CA . LEU A 1 84 ? 24.055 8.998 -5.390 1.00 65.06 84 LEU A CA 1
ATOM 695 C C . LEU A 1 84 ? 24.198 8.243 -4.057 1.00 65.06 84 LEU A C 1
ATOM 697 O O . LEU A 1 84 ? 25.141 7.471 -3.887 1.00 65.06 84 LEU A O 1
ATOM 701 N N . SER A 1 85 ? 23.238 8.393 -3.137 1.00 60.78 85 SER A N 1
ATOM 702 C CA . SER A 1 85 ? 23.228 7.647 -1.870 1.00 60.78 85 SER A CA 1
ATOM 703 C C . SER A 1 85 ? 23.017 6.140 -2.080 1.00 60.78 85 SER A C 1
ATOM 705 O O . SER A 1 85 ? 23.672 5.333 -1.420 1.00 60.78 85 SER A O 1
ATOM 707 N N . GLY A 1 86 ? 22.183 5.748 -3.051 1.00 57.56 86 GLY A N 1
ATOM 708 C CA . GLY A 1 86 ? 21.991 4.343 -3.420 1.00 57.56 86 GLY A CA 1
ATOM 709 C C . GLY A 1 86 ? 23.236 3.690 -4.032 1.00 57.56 86 GLY A C 1
ATOM 710 O O . GLY A 1 86 ? 23.485 2.515 -3.780 1.00 57.56 86 GLY A O 1
ATOM 711 N N . MET A 1 87 ? 24.046 4.441 -4.789 1.00 54.62 87 MET A N 1
ATOM 712 C CA . MET A 1 87 ? 25.294 3.947 -5.393 1.00 54.62 87 MET A CA 1
ATOM 713 C C . MET A 1 87 ? 26.416 3.733 -4.366 1.00 54.62 87 MET A C 1
ATOM 715 O O . MET A 1 87 ? 27.184 2.779 -4.494 1.00 54.62 87 MET A O 1
ATOM 719 N N . GLY A 1 88 ? 26.483 4.559 -3.314 1.00 52.28 88 GLY A N 1
ATOM 720 C CA . GLY A 1 88 ? 27.460 4.396 -2.229 1.00 52.28 88 GLY A CA 1
ATOM 721 C C . GLY A 1 88 ? 27.337 3.057 -1.486 1.00 52.28 88 GLY A C 1
ATOM 722 O O . GLY A 1 88 ? 28.340 2.511 -1.035 1.00 52.28 88 GLY A O 1
ATOM 723 N N . ALA A 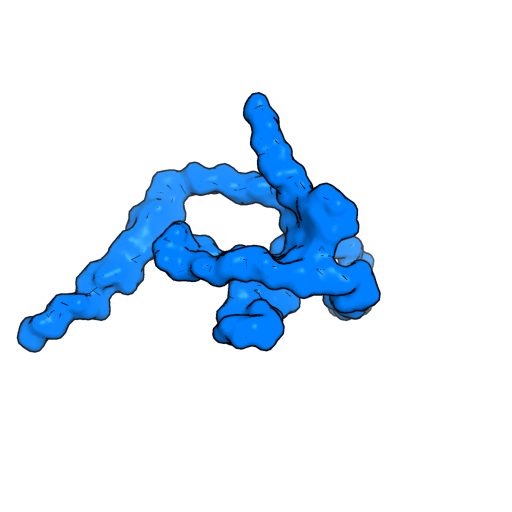1 89 ? 26.133 2.478 -1.434 1.00 49.81 89 ALA A N 1
ATOM 724 C CA . ALA A 1 89 ? 25.890 1.163 -0.837 1.00 49.81 89 ALA A CA 1
ATOM 725 C C . ALA A 1 89 ? 26.342 -0.018 -1.722 1.00 49.81 89 ALA A C 1
ATOM 727 O O . ALA A 1 89 ? 26.517 -1.124 -1.216 1.00 49.81 89 ALA A O 1
ATOM 728 N N . VAL A 1 90 ? 26.543 0.195 -3.030 1.00 47.91 90 VAL A N 1
ATOM 729 C CA . VAL A 1 90 ? 26.972 -0.857 -3.975 1.00 47.91 90 VAL A CA 1
ATOM 730 C C . VAL A 1 90 ? 28.501 -0.972 -4.034 1.00 47.91 90 VAL A C 1
ATOM 732 O O . VAL A 1 90 ? 29.026 -2.020 -4.396 1.00 47.91 90 VAL A O 1
ATOM 735 N N . SER A 1 91 ? 29.237 0.070 -3.630 1.00 42.75 91 SER A N 1
ATOM 736 C CA . SER A 1 91 ? 30.700 0.119 -3.776 1.00 42.75 91 SER A CA 1
ATOM 737 C C . SER A 1 91 ? 31.492 -0.523 -2.626 1.00 42.75 91 SER A C 1
ATOM 739 O O . SER A 1 91 ? 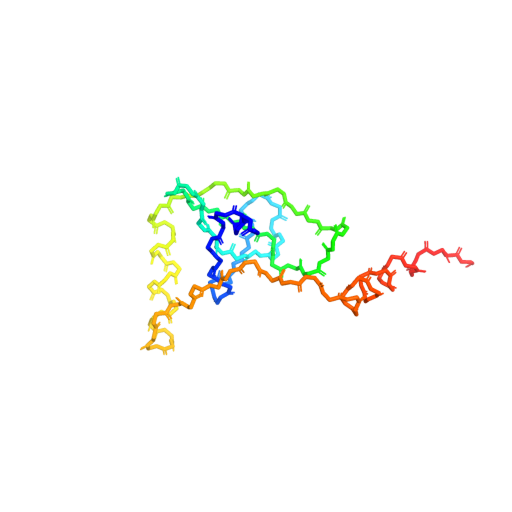32.718 -0.567 -2.693 1.00 42.75 91 SER A O 1
ATOM 741 N N . ALA A 1 92 ? 30.832 -1.037 -1.586 1.00 47.00 92 ALA A N 1
ATOM 742 C CA . ALA A 1 92 ? 31.488 -1.636 -0.421 1.00 47.00 92 ALA A CA 1
ATOM 743 C C . ALA A 1 92 ? 31.481 -3.175 -0.456 1.00 47.00 92 ALA A C 1
ATOM 745 O O . ALA A 1 92 ? 31.151 -3.795 0.548 1.00 47.00 92 ALA A O 1
ATOM 746 N N . LYS A 1 93 ? 31.800 -3.789 -1.604 1.00 46.91 93 LYS A N 1
ATOM 747 C CA . LYS A 1 93 ? 32.245 -5.196 -1.712 1.00 46.91 93 LYS A CA 1
ATOM 748 C C . LYS A 1 93 ? 33.166 -5.378 -2.919 1.00 46.91 93 LYS A C 1
ATOM 750 O O . LYS A 1 93 ? 32.803 -6.008 -3.905 1.00 46.91 93 LYS A O 1
ATOM 755 N N . ILE A 1 94 ? 34.359 -4.805 -2.839 1.00 48.28 94 ILE A N 1
ATOM 756 C CA . ILE A 1 94 ? 35.525 -5.350 -3.535 1.00 48.28 94 ILE A CA 1
ATOM 757 C C . ILE A 1 94 ? 36.529 -5.584 -2.412 1.00 48.28 94 ILE A C 1
ATOM 759 O O . ILE A 1 94 ? 37.201 -4.652 -1.978 1.00 48.28 94 ILE A O 1
ATOM 763 N N . ASP A 1 95 ? 36.485 -6.793 -1.846 1.00 46.78 95 ASP A N 1
ATOM 764 C CA . ASP A 1 95 ? 37.477 -7.261 -0.879 1.00 46.78 95 ASP A CA 1
ATOM 765 C C . ASP A 1 95 ? 38.858 -7.206 -1.546 1.00 46.78 95 ASP A C 1
ATOM 767 O O . ASP A 1 95 ? 39.025 -7.681 -2.675 1.00 46.78 95 ASP A O 1
ATOM 771 N N . SER A 1 96 ? 39.817 -6.594 -0.850 1.00 41.25 96 SER A N 1
ATOM 772 C CA . SER A 1 96 ? 41.244 -6.637 -1.169 1.00 41.25 96 SER A CA 1
ATOM 773 C C . SER A 1 96 ? 41.975 -7.542 -0.194 1.00 41.25 96 SER A C 1
ATOM 775 O O . SER A 1 96 ? 41.484 -7.706 0.945 1.00 41.25 96 SER A O 1
#

Foldseek 3Di:
DPQPQKWWLLVLWDAAPPPRAIWGWIDGPNWIWTWHNDLQPVDTDDTHTDDVVVVVVSQVVCCVVPVDGRDTDTDDDDDPVSHVVNVVVVPPPPDD

Radius of gyration: 15.37 Å; chains: 1; bounding box: 51×27×34 Å

Secondary structure (DSSP, 8-state):
----S-EEEEEEEEE-TTT--EEEEEEETTEEEEEE-S--SSS-PPPEEE-HHHHHHHHHHHHHHHSSPPPPB-PPPPPHHHHHHHHHTTSS----

Sequence (96 aa):
MTDSGWLHYRDLKSRCPTCKRPAHIAKRDGTFYFVDDEYNPFVRHAPVKTTEEVFRFFANGYRREHGTEPKVTGNRKLLESDILSGMGAVSAKIDS

pLDDT: mean 81.41, std 17.72, range [41.25, 97.38]